Protein AF-A0A924UGH6-F1 (afdb_monomer)

Structure (mmCIF, N/CA/C/O backbone):
data_AF-A0A924UGH6-F1
#
_entry.id   AF-A0A924UGH6-F1
#
loop_
_atom_site.group_PDB
_atom_site.id
_atom_site.type_symbol
_atom_site.label_atom_id
_atom_site.label_alt_id
_atom_site.label_comp_id
_atom_site.label_asym_id
_atom_site.label_entity_id
_atom_site.label_seq_id
_atom_site.pdbx_PDB_ins_code
_atom_site.Cartn_x
_atom_site.Cartn_y
_atom_site.Cartn_z
_atom_site.occupancy
_atom_site.B_iso_or_equiv
_atom_site.auth_seq_id
_atom_site.auth_comp_id
_atom_site.auth_asym_id
_atom_site.auth_atom_id
_atom_site.pdbx_PDB_model_num
ATOM 1 N N . MET A 1 1 ? 10.360 -5.807 -25.628 1.00 61.59 1 MET A N 1
ATOM 2 C CA . MET A 1 1 ? 10.121 -4.930 -24.459 1.00 61.59 1 MET A CA 1
ATOM 3 C C . MET A 1 1 ? 11.388 -4.936 -23.617 1.00 61.59 1 MET A C 1
ATOM 5 O O . MET A 1 1 ? 11.925 -6.016 -23.408 1.00 61.59 1 MET A O 1
ATOM 9 N N . ILE A 1 2 ? 11.911 -3.776 -23.208 1.00 81.81 2 ILE A N 1
ATOM 10 C CA . ILE A 1 2 ? 13.133 -3.715 -22.385 1.00 81.81 2 ILE A CA 1
ATOM 11 C C . ILE A 1 2 ? 12.823 -4.221 -20.974 1.00 81.81 2 ILE A C 1
ATOM 13 O O . ILE A 1 2 ? 11.777 -3.889 -20.417 1.00 81.81 2 ILE A O 1
ATOM 17 N N . ARG A 1 3 ? 13.755 -4.975 -20.385 1.00 89.06 3 ARG A N 1
ATOM 18 C CA . ARG A 1 3 ? 13.653 -5.534 -19.028 1.00 89.06 3 ARG A CA 1
ATOM 19 C C . ARG A 1 3 ? 13.323 -4.484 -17.954 1.00 89.06 3 ARG A C 1
ATOM 21 O O . ARG A 1 3 ? 12.483 -4.727 -17.099 1.00 89.06 3 ARG A O 1
ATOM 28 N N . LEU A 1 4 ? 13.872 -3.275 -18.069 1.00 91.50 4 LEU A N 1
ATOM 29 C CA . LEU A 1 4 ? 13.533 -2.130 -17.217 1.00 91.50 4 LEU A CA 1
ATOM 30 C C . LEU A 1 4 ? 12.032 -1.798 -17.233 1.00 91.50 4 LEU A C 1
ATOM 32 O O . LEU A 1 4 ? 11.434 -1.579 -16.186 1.00 91.50 4 LEU A O 1
ATOM 36 N N . ILE A 1 5 ? 11.418 -1.772 -18.418 1.00 92.94 5 ILE A N 1
ATOM 37 C CA . ILE A 1 5 ? 9.990 -1.464 -18.581 1.00 92.94 5 ILE A CA 1
ATOM 38 C C . ILE A 1 5 ? 9.136 -2.588 -17.986 1.00 92.94 5 ILE A C 1
ATOM 40 O O . ILE A 1 5 ? 8.112 -2.314 -17.366 1.00 92.94 5 ILE A O 1
ATOM 44 N N . GLN A 1 6 ? 9.580 -3.843 -18.111 1.00 94.94 6 GLN A N 1
ATOM 45 C CA . GLN A 1 6 ? 8.915 -4.981 -17.470 1.00 94.94 6 GLN A CA 1
ATOM 46 C C . GLN A 1 6 ? 8.892 -4.820 -15.948 1.00 94.94 6 GLN A C 1
ATOM 48 O O . GLN A 1 6 ? 7.817 -4.887 -15.361 1.00 94.94 6 GLN A O 1
ATOM 53 N N . PHE A 1 7 ? 10.033 -4.513 -15.327 1.00 97.00 7 PHE A N 1
ATOM 54 C CA . PHE A 1 7 ? 10.090 -4.321 -13.877 1.00 97.00 7 PHE A CA 1
ATOM 55 C C . PHE A 1 7 ? 9.329 -3.081 -13.395 1.00 97.00 7 PHE A C 1
ATOM 57 O O . PHE A 1 7 ? 8.717 -3.115 -12.332 1.00 97.00 7 PHE A O 1
ATOM 64 N N . LEU A 1 8 ? 9.298 -1.994 -14.173 1.00 96.56 8 LEU A N 1
ATOM 65 C CA . LEU A 1 8 ? 8.458 -0.833 -13.855 1.00 96.56 8 LEU A CA 1
ATOM 66 C C . LEU A 1 8 ? 6.966 -1.198 -13.835 1.00 96.56 8 LEU A C 1
ATOM 68 O O . LEU A 1 8 ? 6.246 -0.803 -12.918 1.00 96.56 8 LEU A O 1
ATOM 72 N N . ASN A 1 9 ? 6.507 -1.982 -14.810 1.00 97.12 9 ASN A N 1
ATOM 73 C CA . ASN A 1 9 ? 5.124 -2.455 -14.853 1.00 97.12 9 ASN A CA 1
ATOM 74 C C . ASN A 1 9 ? 4.825 -3.464 -13.739 1.00 97.12 9 ASN A C 1
ATOM 76 O O . ASN A 1 9 ? 3.766 -3.400 -13.124 1.00 97.12 9 ASN A O 1
ATOM 80 N N . GLU A 1 10 ? 5.767 -4.355 -13.433 1.00 97.50 10 GLU A N 1
ATOM 81 C CA . GLU A 1 10 ? 5.650 -5.292 -12.317 1.00 97.50 10 GLU A CA 1
ATOM 82 C C . GLU A 1 10 ? 5.556 -4.558 -10.974 1.00 97.50 10 GLU A C 1
ATOM 84 O O . GLU A 1 10 ? 4.699 -4.877 -10.150 1.00 97.50 10 GLU A O 1
ATOM 89 N N . LYS A 1 11 ? 6.355 -3.504 -10.775 1.00 98.12 11 LYS A N 1
ATOM 90 C CA . LYS A 1 11 ? 6.236 -2.640 -9.599 1.00 98.12 11 LYS A CA 1
ATOM 91 C C . LYS A 1 11 ? 4.844 -2.019 -9.501 1.00 98.12 11 LYS A C 1
ATOM 93 O O . LYS A 1 11 ? 4.251 -2.046 -8.425 1.00 98.12 11 LYS A O 1
ATOM 98 N N . ASN A 1 12 ? 4.311 -1.490 -10.601 1.00 98.19 12 ASN A N 1
ATOM 99 C CA . ASN A 1 12 ? 2.965 -0.915 -10.620 1.00 98.19 12 ASN A CA 1
ATOM 100 C C . ASN A 1 12 ? 1.884 -1.951 -10.291 1.00 98.19 12 ASN A C 1
ATOM 102 O O . ASN A 1 12 ? 0.979 -1.645 -9.525 1.00 98.19 12 ASN A O 1
ATOM 106 N N . HIS A 1 13 ? 2.020 -3.185 -10.777 1.00 98.25 13 HIS A N 1
ATOM 107 C CA . HIS A 1 13 ? 1.120 -4.291 -10.432 1.00 98.25 13 HIS A CA 1
ATOM 108 C C . HIS A 1 13 ? 1.127 -4.614 -8.932 1.00 98.25 13 HIS A C 1
ATOM 110 O O . HIS A 1 13 ? 0.082 -4.838 -8.324 1.00 98.25 13 HIS A O 1
ATOM 116 N N . PHE A 1 14 ? 2.299 -4.618 -8.293 1.00 98.44 14 PHE A N 1
ATOM 117 C CA . PHE A 1 14 ? 2.370 -4.836 -6.845 1.00 98.44 14 PHE A CA 1
ATOM 118 C C . PHE A 1 14 ? 1.874 -3.637 -6.033 1.00 98.44 14 PHE A C 1
ATOM 120 O O . PHE A 1 14 ? 1.287 -3.841 -4.971 1.00 98.44 14 PHE A O 1
ATOM 127 N N . LEU A 1 15 ? 2.042 -2.410 -6.532 1.00 98.56 15 LEU A N 1
ATOM 128 C CA . LEU A 1 15 ? 1.429 -1.220 -5.938 1.00 98.56 15 LEU A CA 1
ATOM 129 C C . LEU A 1 15 ? -0.101 -1.255 -6.047 1.00 98.56 15 LEU A C 1
ATOM 131 O O . LEU A 1 15 ? -0.781 -0.943 -5.077 1.00 98.56 15 LEU A O 1
ATOM 135 N N . GLU A 1 16 ? -0.650 -1.702 -7.174 1.00 98.50 16 GLU A N 1
ATOM 136 C CA . GLU A 1 16 ? -2.091 -1.912 -7.330 1.00 98.50 16 GLU A CA 1
ATOM 137 C C . GLU A 1 16 ? -2.618 -2.944 -6.328 1.00 98.50 16 GLU A C 1
ATOM 139 O O . GLU A 1 16 ? -3.584 -2.682 -5.615 1.00 98.50 16 GLU A O 1
ATOM 144 N N . LYS A 1 17 ? -1.936 -4.087 -6.185 1.00 98.44 17 LYS A N 1
ATOM 145 C CA . LYS A 1 17 ? -2.285 -5.087 -5.163 1.00 98.44 17 LYS A CA 1
ATOM 146 C C . LYS A 1 17 ? -2.246 -4.519 -3.748 1.00 98.44 17 LYS A C 1
ATOM 148 O O . LYS A 1 17 ? -3.103 -4.861 -2.938 1.00 98.44 17 LYS A O 1
ATOM 153 N N . PHE A 1 18 ? -1.259 -3.676 -3.450 1.00 98.50 18 PHE A N 1
ATOM 154 C CA . PHE A 1 18 ? -1.146 -3.004 -2.158 1.00 98.50 18 PHE A CA 1
ATOM 155 C C . PHE A 1 18 ? -2.338 -2.080 -1.910 1.00 98.50 18 PHE A C 1
ATOM 157 O O . PHE A 1 18 ? -2.965 -2.144 -0.856 1.00 98.50 18 PHE A O 1
ATOM 164 N N . TYR A 1 19 ? -2.682 -1.272 -2.910 1.00 98.50 19 TYR A N 1
ATOM 165 C CA . TYR A 1 19 ? -3.840 -0.389 -2.883 1.00 98.50 19 TYR A CA 1
ATOM 166 C C . TYR A 1 19 ? -5.145 -1.167 -2.653 1.00 98.50 19 TYR A C 1
ATOM 168 O O . TYR A 1 19 ? -5.911 -0.818 -1.758 1.00 98.50 19 TYR A O 1
ATOM 176 N N . SER A 1 20 ? -5.380 -2.260 -3.387 1.00 98.19 20 SER A N 1
ATOM 177 C CA . SER A 1 20 ? -6.586 -3.085 -3.219 1.00 98.19 20 SER A CA 1
ATOM 178 C C . SER A 1 20 ? -6.639 -3.802 -1.868 1.00 98.19 20 SER A C 1
ATOM 180 O O . SER A 1 20 ? -7.714 -3.946 -1.288 1.00 98.19 20 SER A O 1
ATOM 182 N N . LEU A 1 21 ? -5.490 -4.244 -1.342 1.00 98.25 21 LEU A N 1
ATOM 183 C CA . LEU A 1 21 ? -5.400 -4.817 0.003 1.00 98.25 21 LEU A CA 1
ATOM 184 C C . LEU A 1 21 ? -5.808 -3.784 1.065 1.00 98.25 21 LEU A C 1
ATOM 186 O O . LEU A 1 21 ? -6.563 -4.112 1.981 1.00 98.25 21 LEU A O 1
ATOM 190 N N . ASN A 1 22 ? -5.341 -2.542 0.918 1.00 97.81 22 ASN A N 1
ATOM 191 C CA . ASN A 1 22 ? -5.729 -1.431 1.779 1.00 97.81 22 ASN A CA 1
ATOM 192 C C . ASN A 1 22 ? -7.232 -1.122 1.673 1.00 97.81 22 ASN A C 1
ATOM 194 O O . ASN A 1 22 ? -7.882 -1.029 2.710 1.00 97.81 22 ASN A O 1
ATOM 198 N N . GLU A 1 23 ? -7.807 -1.028 0.465 1.00 97.62 23 GLU A N 1
ATOM 199 C CA . GLU A 1 23 ? -9.256 -0.800 0.286 1.00 97.62 23 GLU A CA 1
ATOM 200 C C . GLU A 1 23 ? -10.093 -1.878 0.979 1.00 97.62 23 GLU A C 1
ATOM 202 O O . GLU A 1 23 ? -11.042 -1.574 1.705 1.00 97.62 23 GLU A O 1
ATOM 207 N N . TYR A 1 24 ? -9.716 -3.145 0.789 1.00 96.69 24 TYR A N 1
ATOM 208 C CA . TYR A 1 24 ? -10.394 -4.265 1.427 1.00 96.69 24 TYR A CA 1
ATOM 209 C C . TYR A 1 24 ? -10.354 -4.148 2.953 1.00 96.69 24 TYR A C 1
ATOM 211 O O . TYR A 1 24 ? -11.379 -4.313 3.617 1.00 96.69 24 TYR A O 1
ATOM 219 N N . GLN A 1 25 ? -9.185 -3.837 3.519 1.00 96.50 25 GLN A N 1
ATOM 220 C CA . GLN A 1 25 ? -9.056 -3.706 4.963 1.00 96.50 25 GLN A CA 1
ATOM 221 C C . GLN A 1 25 ? -9.819 -2.492 5.501 1.00 96.50 25 GLN A C 1
ATOM 223 O O . GLN A 1 25 ? -10.461 -2.614 6.540 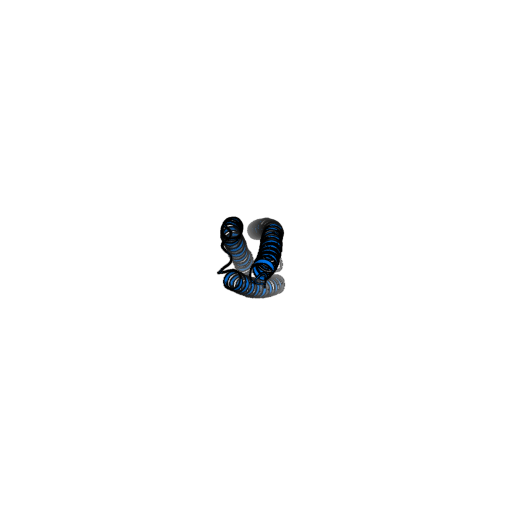1.00 96.50 25 GLN A O 1
ATOM 228 N N . MET A 1 26 ? -9.799 -1.351 4.808 1.00 96.25 26 MET A N 1
ATOM 229 C CA . MET A 1 26 ? -10.564 -0.163 5.202 1.00 96.25 26 MET A CA 1
ATOM 230 C C . MET A 1 26 ? -12.053 -0.480 5.342 1.00 96.25 26 MET A C 1
ATOM 232 O O . MET A 1 26 ? -12.619 -0.230 6.402 1.00 96.25 26 MET A O 1
ATOM 236 N N . SER A 1 27 ? -12.655 -1.141 4.346 1.00 96.38 27 SER A N 1
ATOM 237 C CA . SER A 1 27 ? -14.070 -1.539 4.396 1.00 96.38 27 SER A CA 1
ATOM 238 C C . SER A 1 27 ? -14.395 -2.431 5.605 1.00 96.38 27 SER A C 1
ATOM 240 O O . SER A 1 27 ? -15.462 -2.317 6.218 1.00 96.38 27 SER A O 1
ATOM 242 N N . ARG A 1 28 ? -13.461 -3.305 5.998 1.00 95.50 28 ARG A N 1
ATOM 243 C CA . ARG A 1 28 ? -13.617 -4.148 7.191 1.00 95.50 28 ARG A CA 1
ATOM 244 C C . ARG A 1 28 ? -13.505 -3.357 8.487 1.00 95.50 28 ARG A C 1
ATOM 246 O O . ARG A 1 28 ? -14.326 -3.565 9.376 1.00 95.50 28 ARG A O 1
ATOM 253 N N . LEU A 1 29 ? -12.530 -2.457 8.581 1.00 94.75 29 LEU A N 1
ATOM 254 C CA . LEU A 1 29 ? -12.335 -1.597 9.750 1.00 94.75 29 LEU A CA 1
ATOM 255 C C . LEU A 1 29 ? -13.539 -0.672 9.968 1.00 94.75 29 LEU A C 1
ATOM 257 O O . LEU A 1 29 ? -14.018 -0.564 11.092 1.00 94.75 29 LEU A O 1
ATOM 261 N N . GLU A 1 30 ? -14.083 -0.088 8.899 1.00 93.94 30 GLU A N 1
ATOM 262 C CA . GLU A 1 30 ? -15.320 0.709 8.931 1.00 93.94 30 GLU A CA 1
ATOM 263 C C . GLU A 1 30 ? -16.527 -0.103 9.421 1.00 93.94 30 GLU A C 1
ATOM 265 O O . GLU A 1 30 ? -17.408 0.423 10.096 1.00 93.94 30 GLU A O 1
ATOM 270 N N . SER A 1 31 ? -16.547 -1.406 9.132 1.00 94.06 31 SER A N 1
ATOM 271 C CA . SER A 1 31 ? -17.578 -2.336 9.609 1.00 94.06 31 SER A CA 1
ATOM 272 C C . SER A 1 31 ? -17.331 -2.846 11.038 1.00 94.06 31 SER A C 1
ATOM 274 O O . SER A 1 31 ? -18.075 -3.701 11.518 1.00 94.06 31 SER A O 1
ATOM 276 N N . GLY A 1 32 ? -16.277 -2.379 11.716 1.00 91.50 32 GLY A N 1
ATOM 277 C CA . GLY A 1 32 ? -15.898 -2.832 13.056 1.00 91.50 32 GLY A CA 1
ATOM 278 C C . GLY A 1 32 ? -15.288 -4.240 13.103 1.00 91.50 32 GLY A C 1
ATOM 279 O O . GLY A 1 32 ? -15.257 -4.860 14.165 1.00 91.50 32 GLY A O 1
ATOM 280 N N . LEU A 1 33 ? -14.824 -4.775 11.968 1.00 92.31 33 LEU A N 1
ATOM 281 C CA . LEU A 1 33 ? -14.226 -6.109 11.870 1.00 92.31 33 LEU A CA 1
ATOM 282 C C . LEU A 1 33 ? -12.697 -6.024 11.979 1.00 92.31 33 LEU A C 1
ATOM 284 O O . LEU A 1 33 ? -12.010 -5.705 11.005 1.00 92.31 33 LEU A O 1
ATOM 288 N N . PHE A 1 34 ? -12.161 -6.371 13.152 1.00 90.25 34 PHE A N 1
ATOM 289 C CA . PHE A 1 34 ? -10.736 -6.216 13.486 1.00 90.25 34 PHE A CA 1
ATOM 290 C C . PHE A 1 34 ? -9.941 -7.534 13.536 1.00 90.25 34 PHE A C 1
ATOM 292 O O . PHE A 1 34 ? -8.719 -7.504 13.675 1.00 90.25 34 PHE A O 1
ATOM 299 N N . ASP A 1 35 ? -10.607 -8.681 13.383 1.00 89.62 35 ASP A N 1
ATOM 300 C CA . ASP A 1 35 ? -10.035 -10.016 13.641 1.00 89.62 35 ASP A CA 1
ATOM 301 C C . ASP A 1 35 ? -8.815 -10.365 12.768 1.00 89.62 35 ASP A C 1
ATOM 303 O O . ASP A 1 35 ? -7.953 -11.139 13.172 1.00 89.62 35 ASP A O 1
ATOM 307 N N . ASP A 1 36 ? -8.719 -9.770 11.576 1.00 90.69 36 ASP A N 1
ATOM 308 C CA . ASP A 1 36 ? -7.690 -10.075 10.575 1.00 90.69 36 ASP A CA 1
ATOM 309 C C . ASP A 1 36 ? -6.582 -9.001 10.474 1.00 90.69 36 ASP A C 1
ATOM 311 O O . ASP A 1 36 ? -5.801 -9.020 9.521 1.00 90.69 36 ASP A O 1
ATOM 315 N N . ILE A 1 37 ? -6.471 -8.065 11.432 1.00 91.31 37 ILE A N 1
ATOM 316 C CA . ILE A 1 37 ? -5.470 -6.973 11.374 1.00 91.31 37 ILE A CA 1
ATOM 317 C C . ILE A 1 37 ? -4.037 -7.502 11.236 1.00 91.31 37 ILE A C 1
ATOM 319 O O . ILE A 1 37 ? -3.255 -6.973 10.446 1.00 91.31 37 ILE A O 1
ATOM 323 N N . GLU A 1 38 ? -3.677 -8.540 11.989 1.00 94.19 38 GLU A N 1
ATOM 324 C CA . GLU A 1 38 ? -2.321 -9.098 11.945 1.00 94.19 38 GLU A CA 1
ATOM 325 C C . GLU A 1 38 ? -2.027 -9.733 10.580 1.00 94.19 38 GLU A C 1
ATOM 327 O O . GLU A 1 38 ? -0.961 -9.528 9.997 1.00 94.19 38 GLU A O 1
ATOM 332 N N . LYS A 1 39 ? -3.008 -10.446 10.015 1.00 95.69 39 LYS A N 1
ATOM 333 C CA . LYS A 1 39 ? -2.911 -11.015 8.669 1.00 95.69 39 LYS A CA 1
ATOM 334 C C . LYS A 1 39 ? -2.738 -9.919 7.619 1.00 95.69 39 LYS A C 1
ATOM 336 O O . LYS A 1 39 ? -1.870 -10.049 6.759 1.00 95.69 39 LYS A O 1
ATOM 341 N N . PHE A 1 40 ? -3.518 -8.844 7.709 1.00 96.19 40 PHE A N 1
ATOM 342 C CA . PHE A 1 40 ? -3.384 -7.674 6.845 1.00 96.19 40 PHE A CA 1
ATOM 343 C C . PHE A 1 40 ? -1.981 -7.054 6.932 1.00 96.19 40 PHE A C 1
ATOM 345 O O . P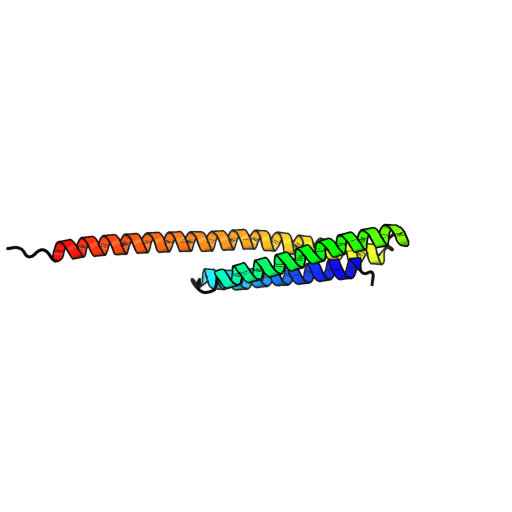HE A 1 40 ? -1.350 -6.817 5.900 1.00 96.19 40 PHE A O 1
ATOM 352 N N . TYR A 1 41 ? -1.460 -6.852 8.147 1.00 95.81 41 TYR A N 1
ATOM 353 C CA . TYR A 1 41 ? -0.111 -6.325 8.359 1.00 95.81 41 TYR A CA 1
ATOM 354 C C . TYR A 1 41 ? 0.959 -7.215 7.710 1.00 95.81 41 TYR A C 1
ATOM 356 O O . TYR A 1 41 ? 1.795 -6.730 6.947 1.00 95.81 41 TYR A O 1
ATOM 364 N N . ASN A 1 42 ? 0.883 -8.530 7.924 1.00 97.56 42 ASN A N 1
ATOM 365 C CA . ASN A 1 42 ? 1.825 -9.482 7.337 1.00 97.56 42 ASN A CA 1
ATOM 366 C C . ASN A 1 42 ? 1.768 -9.484 5.800 1.00 97.56 42 ASN A C 1
ATOM 368 O O . ASN A 1 42 ? 2.806 -9.455 5.140 1.00 97.56 42 ASN A O 1
ATOM 372 N N . GLN A 1 43 ? 0.566 -9.440 5.216 1.00 97.75 43 GLN A N 1
ATOM 373 C CA . GLN A 1 43 ? 0.391 -9.348 3.762 1.00 97.75 43 GLN A CA 1
ATOM 374 C C . GLN A 1 43 ? 0.994 -8.058 3.186 1.00 97.75 43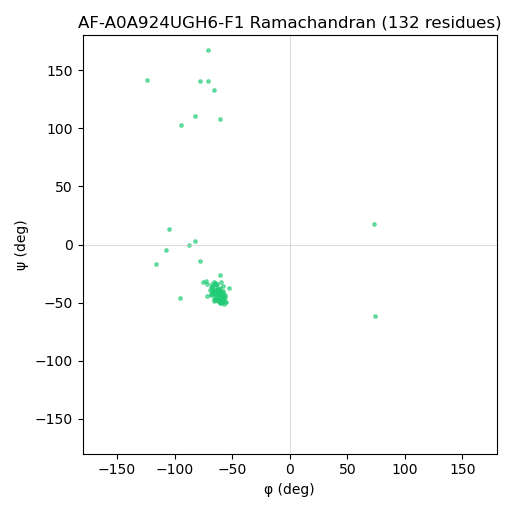 GLN A C 1
ATOM 376 O O . GLN A 1 43 ? 1.603 -8.090 2.114 1.00 97.75 43 GLN A O 1
ATOM 381 N N . ARG A 1 44 ? 0.874 -6.930 3.898 1.00 97.56 44 ARG A N 1
ATOM 382 C CA . ARG A 1 44 ? 1.520 -5.669 3.508 1.00 97.56 44 ARG A CA 1
ATOM 383 C C . ARG A 1 44 ? 3.037 -5.767 3.547 1.00 97.56 44 ARG A C 1
ATOM 385 O O . ARG A 1 44 ? 3.688 -5.353 2.590 1.00 97.56 44 ARG A O 1
ATOM 392 N N . GLU A 1 45 ? 3.600 -6.317 4.618 1.00 97.88 45 GLU A N 1
ATOM 393 C CA . GLU A 1 45 ? 5.048 -6.514 4.734 1.00 97.88 45 GLU A CA 1
ATOM 394 C C . GLU A 1 45 ? 5.592 -7.390 3.600 1.00 97.88 45 GLU A C 1
ATOM 396 O O . GLU A 1 45 ? 6.6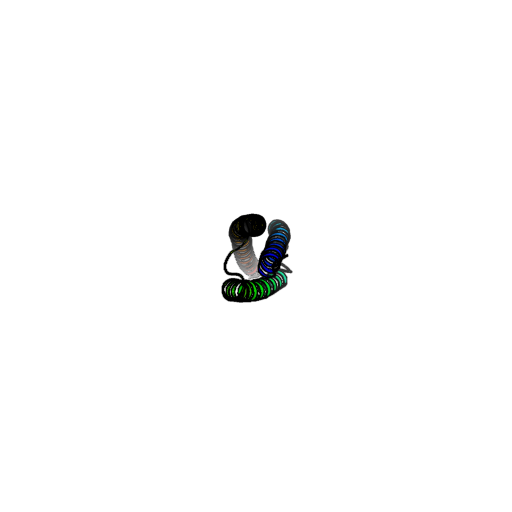28 -7.077 3.009 1.00 97.88 45 GLU A O 1
ATOM 401 N N . ASP A 1 46 ? 4.876 -8.449 3.227 1.00 98.00 46 ASP A N 1
ATOM 402 C CA . ASP A 1 46 ? 5.277 -9.307 2.113 1.00 98.00 46 ASP A CA 1
ATOM 403 C C . ASP A 1 46 ? 5.222 -8.579 0.763 1.00 98.00 46 ASP A C 1
ATOM 405 O O . ASP A 1 46 ? 6.164 -8.685 -0.029 1.00 98.00 46 ASP A O 1
ATOM 409 N N . LEU A 1 47 ? 4.196 -7.757 0.517 1.00 97.94 47 LEU A N 1
ATOM 410 C CA . LEU A 1 47 ? 4.156 -6.897 -0.670 1.00 97.94 47 LEU A CA 1
ATOM 411 C C . LEU A 1 47 ? 5.310 -5.883 -0.683 1.00 97.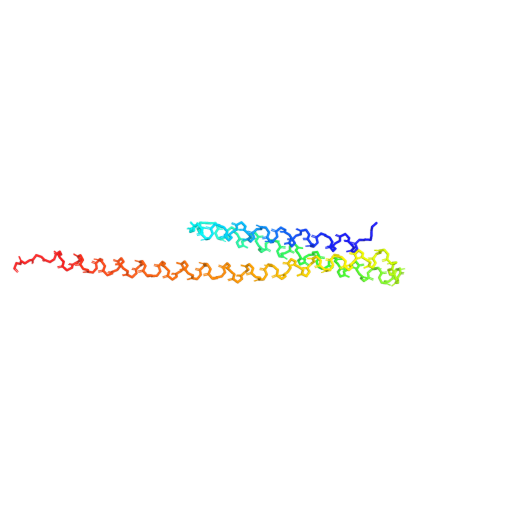94 47 LEU A C 1
ATOM 413 O O . LEU A 1 47 ? 5.932 -5.688 -1.728 1.00 97.94 47 LEU A O 1
ATOM 417 N N . LEU A 1 48 ? 5.656 -5.275 0.459 1.00 97.50 48 LEU A N 1
ATOM 418 C CA . LEU A 1 48 ? 6.799 -4.356 0.549 1.00 97.50 48 LEU A CA 1
ATOM 419 C C . LEU A 1 48 ? 8.124 -5.054 0.242 1.00 97.50 48 LEU A C 1
ATOM 421 O O . LEU A 1 48 ? 8.973 -4.467 -0.430 1.00 97.50 48 LEU A O 1
ATOM 425 N N . LYS A 1 49 ? 8.323 -6.293 0.707 1.00 98.19 49 LYS A N 1
ATOM 426 C CA . LYS A 1 49 ? 9.522 -7.083 0.375 1.00 98.19 49 LYS A CA 1
ATOM 427 C C . LYS A 1 49 ? 9.627 -7.318 -1.130 1.00 98.19 49 LYS A C 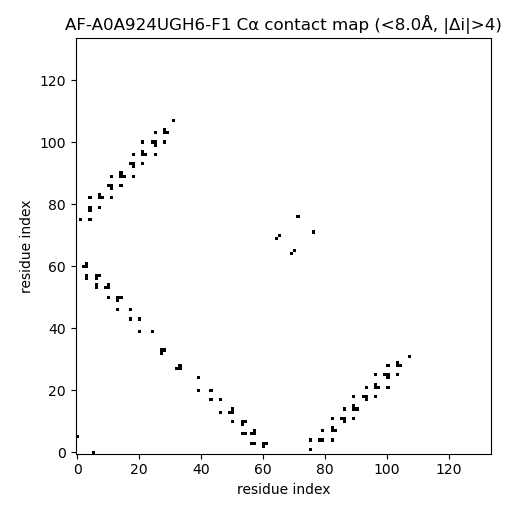1
ATOM 429 O O . LYS A 1 49 ? 10.705 -7.135 -1.692 1.00 98.19 49 LYS A O 1
ATOM 434 N N . ILE A 1 50 ? 8.516 -7.662 -1.781 1.00 97.69 50 ILE A N 1
ATOM 435 C CA . ILE A 1 50 ? 8.477 -7.853 -3.235 1.00 97.69 50 ILE A CA 1
ATOM 436 C C . ILE A 1 50 ? 8.789 -6.539 -3.959 1.00 97.69 50 ILE A C 1
ATOM 438 O O . ILE A 1 50 ? 9.652 -6.517 -4.831 1.00 97.69 50 ILE A O 1
ATOM 442 N N . ILE A 1 51 ? 8.164 -5.424 -3.568 1.00 97.62 51 ILE A N 1
ATOM 443 C CA . ILE A 1 51 ? 8.425 -4.110 -4.180 1.00 97.62 51 ILE A CA 1
ATOM 444 C C . ILE A 1 51 ? 9.899 -3.710 -4.020 1.00 97.62 51 ILE A C 1
ATOM 446 O O . ILE A 1 51 ? 10.507 -3.247 -4.982 1.00 97.62 51 ILE A O 1
ATOM 450 N N . LYS A 1 52 ? 10.497 -3.937 -2.841 1.00 97.75 52 LYS A N 1
ATOM 451 C CA . LYS A 1 52 ? 11.930 -3.693 -2.595 1.00 97.75 52 LYS A CA 1
ATOM 452 C C . LYS A 1 52 ? 12.821 -4.528 -3.515 1.00 97.75 52 LYS A C 1
ATOM 454 O O . LYS A 1 52 ? 13.814 -4.014 -4.025 1.00 97.75 52 LYS A O 1
ATOM 459 N N . TYR A 1 53 ? 12.471 -5.795 -3.735 1.00 97.69 53 TYR A N 1
ATOM 460 C CA . TYR A 1 53 ? 13.176 -6.653 -4.685 1.00 97.69 53 TYR A CA 1
ATOM 461 C C . TYR A 1 53 ? 13.069 -6.112 -6.118 1.00 97.69 53 TYR A C 1
ATOM 463 O O . TYR A 1 53 ? 14.088 -5.931 -6.783 1.00 97.69 53 TYR A O 1
ATOM 471 N N . VAL A 1 54 ? 11.858 -5.768 -6.567 1.00 97.12 54 VAL A N 1
ATOM 472 C CA . VAL A 1 54 ? 11.638 -5.197 -7.905 1.00 97.12 54 VAL A CA 1
ATOM 473 C C . VAL A 1 54 ? 12.402 -3.879 -8.077 1.00 97.12 54 VAL A C 1
ATOM 475 O O . VAL A 1 54 ? 12.977 -3.641 -9.133 1.00 97.12 54 VAL A O 1
ATOM 478 N N . ASP A 1 55 ? 12.487 -3.038 -7.044 1.00 96.19 55 ASP A N 1
ATOM 479 C CA . ASP A 1 55 ? 13.287 -1.808 -7.080 1.00 96.19 55 ASP A CA 1
ATOM 480 C C . ASP A 1 55 ? 14.784 -2.065 -7.296 1.00 96.19 55 ASP A C 1
ATOM 482 O O . ASP A 1 55 ? 15.430 -1.346 -8.066 1.00 96.19 55 ASP A O 1
ATOM 486 N N . ALA A 1 56 ? 15.337 -3.108 -6.672 1.00 96.94 56 ALA A N 1
ATOM 487 C CA . ALA A 1 56 ? 16.719 -3.515 -6.909 1.00 96.94 56 ALA A CA 1
ATOM 488 C C . ALA A 1 56 ? 16.924 -3.989 -8.360 1.00 96.94 56 ALA A C 1
ATOM 490 O O . ALA A 1 56 ? 17.897 -3.598 -9.010 1.00 96.94 56 ALA A O 1
ATOM 491 N N . GLU A 1 57 ? 15.980 -4.758 -8.905 1.00 96.50 57 GLU A N 1
ATOM 492 C CA . GLU A 1 57 ? 16.013 -5.219 -10.298 1.00 96.50 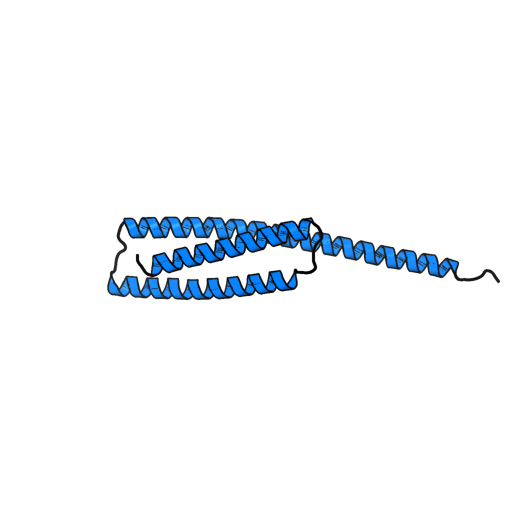57 GLU A CA 1
ATOM 493 C C . GLU A 1 57 ? 15.846 -4.073 -11.315 1.00 96.50 57 GLU A C 1
ATOM 495 O O . GLU A 1 57 ? 16.518 -4.063 -12.351 1.00 96.50 57 GLU A O 1
ATOM 500 N N . ILE A 1 58 ? 15.014 -3.064 -11.020 1.00 94.88 58 ILE A N 1
ATOM 501 C CA . ILE A 1 58 ? 14.903 -1.824 -11.811 1.00 94.88 58 ILE A CA 1
ATOM 502 C C . ILE A 1 58 ? 16.263 -1.131 -11.871 1.00 94.88 58 ILE A C 1
ATOM 504 O O . ILE A 1 58 ? 16.723 -0.768 -12.958 1.00 94.88 58 ILE A O 1
ATOM 508 N N . HIS A 1 59 ? 16.915 -0.956 -10.718 1.00 93.56 59 HIS A N 1
ATOM 509 C CA . HIS A 1 59 ? 18.221 -0.310 -10.643 1.00 93.56 59 HIS A CA 1
ATOM 510 C C . HIS A 1 59 ? 19.270 -1.077 -11.456 1.00 93.56 59 HIS A C 1
ATOM 512 O O . HIS A 1 59 ? 19.941 -0.492 -12.311 1.00 93.56 59 HIS A O 1
ATOM 518 N N . GLN A 1 60 ? 19.341 -2.396 -11.265 1.00 93.31 60 GLN A N 1
ATOM 519 C CA . GLN A 1 60 ? 20.259 -3.261 -11.997 1.00 93.31 60 GLN A CA 1
ATOM 520 C C . GLN A 1 60 ? 20.003 -3.203 -13.508 1.00 93.31 60 GLN A C 1
ATOM 522 O O . GLN A 1 60 ? 20.932 -3.019 -14.296 1.00 93.31 60 GLN A O 1
ATOM 527 N N . SER A 1 61 ? 18.741 -3.301 -13.934 1.00 90.38 61 SER A N 1
ATOM 528 C CA . SER A 1 61 ? 18.384 -3.241 -15.351 1.00 90.38 61 SER A CA 1
ATOM 529 C C . SER A 1 61 ? 18.676 -1.875 -15.972 1.00 90.38 61 SER A C 1
ATOM 531 O O . SER A 1 61 ? 18.982 -1.816 -17.165 1.00 90.38 61 SER A O 1
ATOM 533 N N . HIS A 1 62 ? 18.567 -0.787 -15.208 1.00 88.38 62 HIS A N 1
ATOM 534 C CA . HIS A 1 62 ? 18.912 0.550 -15.679 1.00 88.38 62 HIS A CA 1
ATOM 535 C C . HIS A 1 62 ? 20.423 0.700 -15.898 1.00 88.38 62 HIS A C 1
ATOM 537 O O . HIS A 1 62 ? 20.825 1.215 -16.942 1.00 88.38 62 HIS A O 1
ATOM 543 N N . MET A 1 63 ? 21.249 0.205 -14.967 1.00 88.00 63 MET A N 1
ATOM 544 C CA . MET A 1 63 ? 22.713 0.205 -15.107 1.00 88.00 63 MET A CA 1
ATOM 545 C C . MET A 1 63 ? 23.157 -0.598 -16.333 1.00 88.00 63 MET A C 1
ATOM 547 O O . MET A 1 63 ? 23.829 -0.060 -17.207 1.00 88.00 63 MET A O 1
ATOM 551 N N . VAL A 1 64 ? 22.661 -1.831 -16.479 1.00 86.12 64 VAL A N 1
ATOM 552 C CA . VAL A 1 64 ? 22.974 -2.689 -17.636 1.00 86.12 64 VAL A CA 1
ATOM 553 C C . VAL A 1 64 ? 22.588 -2.023 -18.962 1.00 86.12 64 VAL A C 1
ATOM 555 O O . VAL A 1 64 ? 23.347 -2.060 -19.928 1.00 86.12 64 VAL A O 1
ATOM 558 N N . HIS A 1 65 ? 21.417 -1.382 -19.029 1.00 84.12 65 HIS A N 1
ATOM 559 C CA . HIS A 1 65 ? 20.987 -0.698 -20.250 1.00 84.12 65 HIS A CA 1
ATOM 560 C C . HIS A 1 65 ? 21.876 0.504 -20.595 1.00 84.12 65 HIS A C 1
ATOM 562 O O . HIS A 1 65 ? 22.151 0.747 -21.774 1.00 84.12 65 HIS A O 1
ATOM 568 N N . LYS A 1 66 ? 22.300 1.264 -19.578 1.00 82.06 66 LYS A N 1
ATOM 569 C CA . LYS A 1 66 ? 23.191 2.416 -19.738 1.00 82.06 66 LYS A CA 1
ATOM 570 C C . LYS A 1 66 ? 24.545 1.994 -20.312 1.00 82.06 66 LYS A C 1
ATOM 572 O O . LYS A 1 66 ? 25.043 2.679 -21.200 1.00 82.06 66 LYS A O 1
ATOM 577 N N . ASP A 1 67 ? 25.077 0.860 -19.862 1.00 79.00 67 ASP A N 1
ATOM 578 C CA . ASP A 1 67 ? 26.389 0.357 -20.280 1.00 79.00 67 ASP A CA 1
ATOM 579 C C . ASP A 1 67 ? 26.385 -0.244 -21.698 1.00 79.00 67 ASP A C 1
ATOM 581 O O . ASP A 1 67 ? 27.383 -0.145 -22.407 1.00 79.00 67 ASP A O 1
ATOM 585 N N . ILE A 1 68 ? 25.271 -0.850 -22.133 1.00 75.38 68 ILE A N 1
ATOM 586 C CA . ILE A 1 68 ? 25.190 -1.579 -23.417 1.00 75.38 68 ILE A CA 1
ATOM 587 C C . ILE A 1 68 ? 24.644 -0.714 -24.560 1.00 75.38 68 ILE A C 1
ATOM 589 O O . ILE A 1 68 ? 25.164 -0.743 -25.673 1.00 75.38 68 ILE A O 1
ATOM 593 N N . THR A 1 69 ? 23.557 0.016 -24.313 1.00 73.44 69 THR A N 1
ATOM 594 C CA . THR A 1 69 ? 22.710 0.606 -25.372 1.00 73.44 69 THR A CA 1
ATOM 595 C C . THR A 1 69 ? 22.706 2.133 -25.356 1.00 73.44 69 THR A C 1
ATOM 597 O O . THR A 1 69 ? 22.336 2.758 -26.348 1.00 73.44 69 THR A O 1
ATOM 600 N N . GLY A 1 70 ? 23.139 2.753 -24.252 1.00 71.44 70 GLY A N 1
ATOM 601 C CA . GLY A 1 70 ? 23.326 4.199 -24.115 1.00 71.44 70 GLY A CA 1
ATOM 602 C C . GLY A 1 70 ? 22.030 5.012 -23.999 1.00 71.44 70 GLY A C 1
ATOM 603 O O . GLY A 1 70 ? 21.808 5.659 -22.977 1.00 71.44 70 GLY A O 1
ATOM 604 N N . ALA A 1 71 ? 21.161 4.991 -25.016 1.00 82.56 71 ALA A N 1
ATOM 605 C CA . ALA A 1 71 ? 19.962 5.833 -25.090 1.00 82.56 71 ALA A CA 1
ATOM 606 C C . ALA A 1 71 ? 18.673 5.021 -25.279 1.00 82.56 71 ALA A C 1
ATOM 608 O O . ALA A 1 71 ? 18.637 4.050 -26.028 1.00 82.56 71 ALA A O 1
ATOM 609 N N . PHE A 1 72 ? 17.601 5.453 -24.611 1.00 87.38 72 PHE A N 1
ATOM 610 C CA . PHE A 1 72 ? 16.251 4.945 -24.859 1.00 87.38 72 PHE A CA 1
ATOM 611 C C . PHE A 1 72 ? 15.673 5.574 -26.130 1.00 87.38 72 PHE A C 1
ATOM 613 O O . PHE A 1 72 ? 15.838 6.779 -26.349 1.00 87.38 72 PHE A O 1
ATOM 620 N N . ASP A 1 73 ? 14.954 4.787 -26.928 1.00 90.56 73 ASP A N 1
ATOM 621 C CA . ASP A 1 73 ? 14.154 5.321 -28.033 1.00 90.56 73 ASP A CA 1
ATOM 622 C C . ASP A 1 73 ? 12.910 6.081 -27.515 1.00 90.56 73 ASP A C 1
ATOM 624 O O . ASP A 1 73 ? 12.562 6.022 -26.330 1.00 90.56 73 ASP A O 1
ATOM 628 N N . GLU A 1 74 ? 12.239 6.840 -28.384 1.00 91.88 74 GLU A N 1
ATOM 629 C CA . GLU A 1 74 ? 11.089 7.662 -27.975 1.00 91.88 74 GLU A CA 1
ATOM 630 C C . GLU A 1 74 ? 9.902 6.834 -27.461 1.00 91.88 74 GLU A C 1
ATOM 632 O O . GLU A 1 74 ? 9.225 7.249 -26.518 1.00 91.88 74 GLU A O 1
ATOM 637 N N . ASN A 1 75 ? 9.683 5.637 -28.009 1.00 92.62 75 ASN A N 1
ATOM 638 C CA . ASN A 1 75 ? 8.622 4.743 -27.551 1.00 92.62 75 ASN A CA 1
ATOM 639 C C . ASN A 1 75 ? 8.924 4.208 -26.139 1.00 92.62 75 ASN A C 1
ATOM 641 O O . ASN A 1 75 ? 8.064 4.212 -25.262 1.00 92.62 75 ASN A O 1
ATOM 645 N N . GLN A 1 76 ? 10.171 3.829 -25.873 1.00 91.31 76 GLN A N 1
ATOM 646 C CA . GLN A 1 76 ? 10.633 3.385 -24.559 1.00 91.31 76 GLN A CA 1
ATOM 647 C C . GLN A 1 76 ? 10.544 4.506 -23.524 1.00 91.31 76 GLN A C 1
ATOM 649 O O . GLN A 1 76 ? 10.086 4.274 -22.405 1.00 91.31 76 GLN A O 1
ATOM 654 N N . LYS A 1 77 ? 10.932 5.735 -23.888 1.00 92.75 77 LYS A N 1
ATOM 655 C CA . LYS A 1 77 ? 10.778 6.909 -23.014 1.00 92.75 77 LYS A CA 1
ATOM 656 C C . LYS A 1 77 ? 9.317 7.157 -22.661 1.00 92.75 77 LYS A C 1
ATOM 658 O O . LYS A 1 77 ? 9.025 7.453 -21.504 1.00 92.75 77 LYS A O 1
ATOM 663 N N . MET A 1 78 ? 8.411 7.043 -23.632 1.00 95.56 78 MET A N 1
ATOM 664 C CA . MET A 1 78 ? 6.973 7.177 -23.401 1.00 95.56 78 MET A CA 1
ATOM 665 C C . MET A 1 78 ? 6.477 6.125 -22.402 1.00 95.56 78 MET A C 1
ATOM 667 O O . MET A 1 78 ? 5.903 6.495 -21.381 1.00 95.56 78 MET A O 1
ATOM 671 N N . GLN A 1 79 ? 6.805 4.849 -22.617 1.00 95.19 79 GLN A N 1
ATOM 672 C CA . GLN A 1 79 ? 6.424 3.758 -21.712 1.00 95.19 79 GLN A CA 1
ATOM 673 C C . GLN A 1 79 ? 6.984 3.940 -20.293 1.00 95.19 79 GLN A C 1
ATOM 675 O O . GLN A 1 79 ? 6.278 3.721 -19.311 1.00 95.19 79 GLN A O 1
ATOM 680 N N . ILE A 1 80 ? 8.238 4.387 -20.161 1.00 94.44 80 ILE A N 1
ATOM 681 C CA . ILE A 1 80 ? 8.836 4.693 -18.853 1.00 94.44 80 ILE A CA 1
ATOM 682 C C . ILE A 1 80 ? 8.067 5.827 -18.162 1.00 94.44 80 ILE A C 1
ATOM 684 O O . ILE A 1 80 ? 7.756 5.715 -16.978 1.00 94.44 80 ILE A O 1
ATOM 688 N N . ARG A 1 81 ? 7.734 6.911 -18.878 1.00 96.44 81 ARG A N 1
ATOM 689 C CA . ARG A 1 81 ? 6.967 8.036 -18.312 1.00 96.44 81 ARG A CA 1
ATOM 690 C C . ARG A 1 81 ? 5.582 7.600 -17.842 1.00 96.44 81 ARG A C 1
ATOM 692 O O . ARG A 1 81 ? 5.173 7.983 -16.750 1.00 96.44 81 ARG A O 1
ATOM 699 N N . GLU A 1 82 ? 4.880 6.796 -18.635 1.00 96.81 82 GLU A N 1
ATOM 700 C CA . GLU A 1 82 ? 3.567 6.255 -18.268 1.00 96.81 82 GLU A CA 1
ATOM 701 C C . GLU A 1 82 ? 3.654 5.384 -17.015 1.00 96.81 82 GLU A C 1
ATOM 703 O O . GLU A 1 82 ? 2.887 5.580 -16.069 1.00 96.81 82 GLU A O 1
A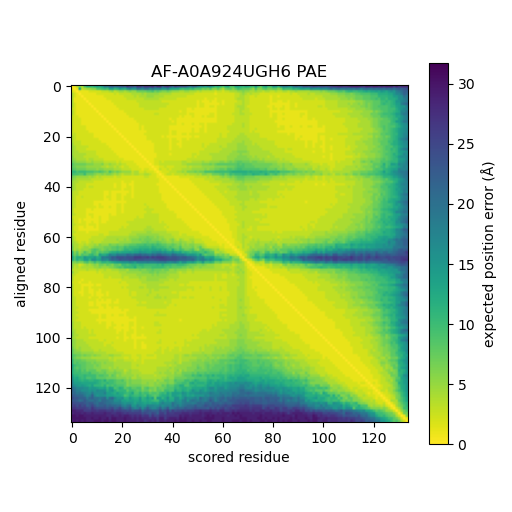TOM 708 N N . ALA A 1 83 ? 4.639 4.486 -16.958 1.00 96.50 83 ALA A N 1
ATOM 709 C CA . ALA A 1 83 ? 4.841 3.633 -15.798 1.00 96.50 83 ALA A CA 1
ATOM 710 C C . ALA A 1 83 ? 5.188 4.444 -14.536 1.00 96.50 83 ALA A C 1
ATOM 712 O O . ALA A 1 83 ? 4.668 4.151 -13.461 1.00 96.50 83 ALA A O 1
ATOM 713 N N . LEU A 1 84 ? 6.011 5.492 -14.650 1.00 96.31 84 LEU A N 1
ATOM 714 C CA . LEU A 1 84 ? 6.344 6.373 -13.524 1.00 96.31 84 LEU A CA 1
ATOM 715 C C . LEU A 1 84 ? 5.139 7.185 -13.036 1.00 96.31 84 LEU A C 1
ATOM 717 O O . LEU A 1 84 ? 4.958 7.321 -11.827 1.00 96.31 84 LEU A O 1
ATOM 721 N N . ARG A 1 85 ? 4.293 7.672 -13.949 1.00 97.88 85 ARG A N 1
ATOM 722 C CA . ARG A 1 85 ? 3.048 8.369 -13.596 1.00 97.88 85 ARG A CA 1
ATOM 723 C C . ARG A 1 85 ? 2.077 7.443 -12.864 1.00 97.88 85 ARG A C 1
ATOM 725 O O . ARG A 1 85 ? 1.468 7.842 -11.876 1.00 97.88 85 ARG A O 1
ATOM 732 N N . CYS A 1 86 ? 1.951 6.203 -13.332 1.00 97.12 86 CYS A N 1
ATOM 733 C CA . CYS A 1 86 ? 1.134 5.184 -12.679 1.00 97.12 86 CYS A CA 1
ATOM 734 C C . CYS A 1 86 ? 1.644 4.886 -11.257 1.00 97.12 86 CYS A C 1
ATOM 736 O O . CYS A 1 86 ? 0.867 4.886 -10.302 1.00 97.12 86 CYS A O 1
ATOM 738 N N . LYS A 1 87 ? 2.968 4.751 -11.099 1.00 97.69 87 LYS A N 1
ATOM 739 C CA . LYS A 1 87 ? 3.623 4.586 -9.795 1.00 97.69 87 LYS A CA 1
ATOM 740 C C . LYS A 1 87 ? 3.267 5.718 -8.833 1.00 97.69 87 LYS A C 1
ATOM 742 O O . LYS A 1 87 ? 2.915 5.462 -7.688 1.00 97.69 87 LYS A O 1
ATOM 747 N N . GLU A 1 88 ? 3.398 6.964 -9.285 1.00 98.00 88 GLU A N 1
ATOM 748 C CA . GLU A 1 88 ? 3.134 8.157 -8.475 1.00 98.00 88 GLU A CA 1
ATOM 749 C C . GLU A 1 88 ? 1.678 8.213 -8.007 1.00 98.00 88 GLU A C 1
ATOM 751 O O . GLU A 1 88 ? 1.425 8.402 -6.818 1.00 98.00 88 GLU A O 1
ATOM 756 N N . MET A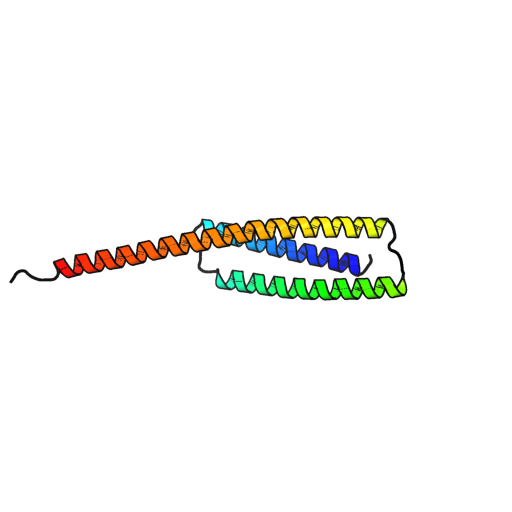 1 89 ? 0.736 7.922 -8.909 1.00 98.12 89 MET A N 1
ATOM 757 C CA . MET A 1 89 ? -0.685 7.819 -8.580 1.00 98.12 89 MET A CA 1
ATOM 758 C C . MET A 1 89 ? -0.952 6.775 -7.484 1.00 98.12 89 MET A C 1
ATOM 760 O O . MET A 1 89 ? -1.636 7.086 -6.510 1.00 98.12 89 MET A O 1
ATOM 764 N N . TYR A 1 90 ? -0.441 5.545 -7.620 1.00 98.44 90 TYR A N 1
ATOM 765 C CA . TYR A 1 90 ? -0.682 4.511 -6.608 1.00 98.44 90 TYR A CA 1
ATOM 766 C C . TYR A 1 90 ? -0.021 4.842 -5.272 1.00 98.44 90 TYR A C 1
ATOM 768 O O . TYR A 1 90 ? -0.648 4.661 -4.234 1.00 98.44 90 TYR A O 1
ATOM 776 N N . VAL A 1 91 ? 1.212 5.359 -5.277 1.00 98.06 91 VAL A N 1
ATOM 777 C CA . VAL A 1 91 ? 1.902 5.748 -4.037 1.00 98.06 91 VAL A CA 1
ATOM 778 C C . VAL A 1 91 ? 1.113 6.817 -3.288 1.00 98.06 91 VAL A C 1
ATOM 780 O O . VAL A 1 91 ? 0.910 6.673 -2.087 1.00 98.06 91 VAL A O 1
ATOM 783 N N . GLN A 1 92 ? 0.626 7.850 -3.982 1.00 98.31 92 GLN A N 1
ATOM 784 C CA . GLN A 1 92 ? -0.188 8.888 -3.351 1.00 98.31 92 GLN A CA 1
ATOM 785 C C . GLN A 1 92 ? -1.449 8.296 -2.710 1.00 98.31 92 GLN A C 1
ATOM 787 O O . GLN A 1 92 ? -1.708 8.527 -1.531 1.00 98.31 92 GLN A O 1
ATOM 792 N N . LYS A 1 93 ? -2.195 7.479 -3.459 1.00 98.38 93 LYS A N 1
ATOM 793 C CA . LYS A 1 93 ? -3.419 6.845 -2.956 1.00 98.38 93 LYS A CA 1
ATOM 794 C C . LYS A 1 93 ? -3.167 5.936 -1.754 1.00 98.38 93 LYS A C 1
ATOM 796 O O . LYS A 1 93 ? -3.942 5.953 -0.806 1.00 98.38 93 LYS A O 1
ATOM 801 N N . ILE A 1 94 ? -2.085 5.159 -1.770 1.00 98.38 94 ILE A N 1
ATOM 802 C CA . ILE A 1 94 ? -1.720 4.278 -0.651 1.00 98.38 94 ILE A CA 1
ATOM 803 C C . ILE A 1 94 ? -1.421 5.094 0.609 1.00 98.38 94 ILE A C 1
ATOM 805 O O . ILE A 1 94 ? -1.850 4.710 1.693 1.00 98.38 94 ILE A O 1
ATOM 809 N N . LEU A 1 95 ? -0.728 6.229 0.480 1.00 98.06 95 LEU A N 1
ATOM 810 C CA . LEU A 1 95 ? -0.454 7.110 1.618 1.00 98.06 95 LEU A CA 1
ATOM 811 C C . LEU A 1 95 ? -1.742 7.698 2.205 1.00 98.06 95 LEU A C 1
ATOM 813 O O . LEU A 1 95 ? -1.891 7.748 3.423 1.00 98.06 95 LEU A O 1
ATOM 817 N N . GLU A 1 96 ? -2.681 8.109 1.353 1.00 98.12 96 GLU A N 1
ATOM 818 C CA . GLU A 1 96 ? -4.001 8.581 1.784 1.00 98.12 96 GLU A CA 1
ATOM 819 C C . GLU A 1 96 ? -4.771 7.476 2.531 1.00 98.12 96 GLU A C 1
ATOM 821 O O . GLU A 1 96 ? -5.276 7.712 3.628 1.00 98.12 96 GLU A O 1
ATOM 826 N N . GLN A 1 97 ? -4.781 6.249 1.998 1.00 98.06 97 GLN A N 1
ATOM 827 C CA . GLN A 1 97 ? -5.392 5.088 2.657 1.00 98.06 97 GLN A CA 1
ATOM 828 C C . GLN A 1 97 ? -4.747 4.772 4.007 1.00 98.06 97 GLN A C 1
ATOM 830 O O . GLN A 1 97 ? -5.449 4.463 4.965 1.00 98.06 97 GLN A O 1
ATOM 835 N N . ASP A 1 98 ? -3.420 4.851 4.108 1.00 97.00 98 ASP A N 1
ATOM 836 C CA . ASP A 1 98 ? -2.704 4.565 5.350 1.00 97.00 98 ASP A CA 1
ATOM 837 C C . ASP A 1 98 ? -3.093 5.541 6.466 1.00 97.00 98 ASP A C 1
ATOM 839 O O . ASP A 1 98 ? -3.279 5.121 7.610 1.00 97.00 98 ASP A O 1
ATOM 843 N N . LEU A 1 99 ? -3.299 6.822 6.140 1.00 97.38 99 LEU A N 1
ATOM 844 C CA . LEU A 1 99 ? -3.826 7.801 7.093 1.00 97.38 99 LEU A CA 1
ATOM 845 C C . LEU A 1 99 ? -5.246 7.440 7.549 1.00 97.38 99 LEU A C 1
ATOM 847 O O . LEU A 1 99 ? -5.537 7.492 8.746 1.00 97.38 99 LEU A O 1
ATOM 851 N N . SER A 1 100 ? -6.117 7.030 6.624 1.00 97.12 100 SER A N 1
ATOM 852 C CA . SER A 1 100 ? -7.477 6.588 6.957 1.00 97.12 100 SER A CA 1
ATOM 853 C C . SER A 1 100 ? -7.482 5.338 7.840 1.00 97.12 100 SER A C 1
ATOM 855 O O . SER A 1 100 ? -8.188 5.302 8.845 1.00 97.12 100 SER A O 1
ATOM 857 N N . ILE A 1 101 ? -6.661 4.336 7.518 1.00 96.19 101 ILE A N 1
ATOM 858 C CA . ILE A 1 101 ? -6.527 3.101 8.302 1.00 96.19 101 ILE A CA 1
ATOM 859 C C . ILE A 1 101 ? -6.058 3.410 9.725 1.00 96.19 101 ILE A C 1
ATOM 861 O O . ILE A 1 101 ? -6.630 2.888 10.681 1.00 96.19 101 ILE A O 1
ATOM 865 N N . LEU A 1 102 ? -5.048 4.272 9.881 1.00 95.75 102 LEU A N 1
ATOM 866 C CA . LEU A 1 102 ? -4.571 4.696 11.200 1.00 95.75 102 LEU A CA 1
ATOM 867 C C . LEU A 1 102 ? -5.683 5.371 12.008 1.00 95.75 102 LEU A C 1
ATOM 869 O O . LEU A 1 102 ? -5.885 5.021 13.169 1.00 95.75 102 LEU A O 1
ATOM 873 N N . SER A 1 103 ? -6.443 6.273 11.380 1.00 96.56 103 SER A N 1
ATOM 874 C CA . SER A 1 103 ? -7.571 6.947 12.027 1.00 96.56 103 SER A CA 1
ATOM 875 C C . SER A 1 103 ? -8.641 5.959 12.502 1.00 96.56 103 SER A C 1
ATOM 877 O O . SER A 1 103 ? -9.082 6.049 13.646 1.00 96.56 103 SER A O 1
ATOM 879 N N . LEU A 1 104 ? -9.025 4.991 11.661 1.00 95.25 104 LEU A N 1
ATOM 880 C CA . LEU A 1 104 ? -10.018 3.965 12.007 1.00 95.25 104 LEU A CA 1
ATOM 881 C C . LEU A 1 104 ? -9.547 3.088 13.176 1.00 95.25 104 LEU A C 1
ATOM 883 O O . LEU A 1 104 ? -10.317 2.769 14.082 1.00 95.25 104 LEU A O 1
ATOM 887 N N . ILE A 1 105 ? -8.265 2.717 13.185 1.00 93.31 105 ILE A N 1
ATOM 888 C CA . ILE A 1 105 ? -7.671 1.938 14.275 1.00 93.31 105 ILE A CA 1
ATOM 889 C C . ILE A 1 105 ? -7.670 2.741 15.584 1.00 93.31 105 ILE A C 1
ATOM 891 O O . ILE A 1 105 ? -7.977 2.190 16.643 1.00 93.31 105 ILE A O 1
ATOM 895 N N . ASP A 1 106 ? -7.325 4.026 15.547 1.00 94.75 106 ASP A N 1
ATOM 896 C CA . ASP A 1 106 ? -7.272 4.858 16.751 1.00 94.75 106 ASP A CA 1
ATOM 897 C C . ASP A 1 106 ? -8.662 5.189 17.309 1.00 94.75 106 ASP A C 1
ATOM 899 O O . ASP A 1 106 ? -8.849 5.217 18.533 1.00 94.75 106 ASP A O 1
ATOM 903 N N . GLU A 1 107 ? -9.661 5.353 16.442 1.00 94.56 107 GLU A N 1
ATOM 904 C CA . GLU A 1 107 ? -11.062 5.458 16.848 1.00 94.56 107 GLU A CA 1
ATOM 905 C C . GLU A 1 107 ? -11.528 4.178 17.555 1.00 94.56 107 GLU A C 1
ATOM 907 O O . GLU A 1 107 ? -12.055 4.242 18.670 1.00 94.56 107 GLU A O 1
ATOM 912 N N . ALA A 1 108 ? -11.232 3.010 16.977 1.00 91.69 108 ALA A N 1
ATOM 913 C CA . ALA A 1 108 ? -11.567 1.719 17.569 1.00 91.69 108 ALA A CA 1
ATOM 914 C C . ALA A 1 108 ? -10.908 1.516 18.943 1.00 91.69 108 ALA A C 1
ATOM 916 O O . ALA A 1 108 ? -11.572 1.127 19.906 1.00 91.69 108 ALA A O 1
ATOM 917 N N . LYS A 1 109 ? -9.615 1.847 19.081 1.00 93.12 109 LYS A N 1
ATOM 918 C CA . LYS A 1 109 ? -8.926 1.817 20.385 1.00 93.12 109 LYS A CA 1
ATOM 919 C C . LYS A 1 109 ? -9.617 2.721 21.401 1.00 93.12 109 LYS A C 1
ATOM 921 O O . LYS A 1 109 ? -9.823 2.319 22.545 1.00 93.12 109 LYS A O 1
ATOM 926 N N . SER A 1 110 ? -9.968 3.939 20.993 1.00 94.31 110 SER A N 1
ATOM 927 C CA . SER A 1 110 ? -10.619 4.918 21.865 1.00 94.31 110 SER A CA 1
ATOM 928 C C . SER A 1 110 ? -11.984 4.426 22.343 1.00 94.31 110 SER A C 1
ATOM 930 O O . SER A 1 110 ? -12.327 4.609 23.512 1.00 94.31 110 SER A O 1
ATOM 932 N N . GLN A 1 111 ? -12.738 3.764 21.466 1.00 91.88 111 GLN A N 1
ATOM 933 C CA . GLN A 1 111 ? -14.024 3.161 21.795 1.00 91.88 111 GLN A CA 1
ATOM 934 C C . GLN A 1 111 ? -13.873 2.008 22.799 1.00 91.88 111 GLN A C 1
ATOM 936 O O . GLN A 1 111 ? -14.517 2.023 23.848 1.00 91.88 111 GLN A O 1
ATOM 941 N N . ILE A 1 112 ? -12.939 1.083 22.558 1.00 90.25 112 ILE A N 1
ATOM 942 C CA . ILE A 1 112 ? -12.647 -0.034 23.473 1.00 90.25 112 ILE A CA 1
ATOM 943 C C . ILE A 1 112 ? -12.240 0.477 24.864 1.00 90.25 112 ILE A C 1
ATOM 945 O O . ILE A 1 112 ? -12.674 -0.058 25.885 1.00 90.25 112 ILE A O 1
ATOM 949 N N . ILE A 1 113 ? -11.423 1.533 24.939 1.00 92.56 113 ILE A N 1
ATOM 950 C CA . ILE A 1 113 ? -11.003 2.121 26.220 1.00 92.56 113 ILE A CA 1
ATOM 951 C C . ILE A 1 113 ? -12.208 2.652 27.008 1.00 92.56 113 ILE A C 1
ATOM 953 O O . ILE A 1 113 ? -12.279 2.421 28.218 1.00 92.56 113 ILE A O 1
ATOM 957 N N . LYS A 1 114 ? -13.151 3.335 26.346 1.00 94.06 114 LYS A N 1
ATOM 958 C CA . LYS A 1 114 ? -14.382 3.824 26.988 1.00 94.06 114 LYS A CA 1
ATOM 959 C C . LYS A 1 114 ? -15.223 2.664 27.517 1.00 94.06 114 LYS A C 1
ATOM 961 O O . LYS A 1 114 ? -15.579 2.659 28.691 1.00 94.06 114 LYS A O 1
ATOM 966 N N . GLU A 1 115 ? -15.436 1.633 26.703 1.00 92.56 115 GLU A N 1
ATOM 967 C CA . GLU A 1 115 ? -16.202 0.446 27.100 1.00 92.56 115 GLU A CA 1
ATOM 968 C C . GLU A 1 115 ? -15.578 -0.272 28.307 1.00 92.56 115 GLU A C 1
ATOM 970 O O . GLU A 1 115 ? -16.272 -0.638 29.260 1.00 92.56 115 GLU A O 1
ATOM 975 N N . LEU A 1 116 ? -14.249 -0.414 28.335 1.00 92.75 116 LEU A N 1
ATOM 976 C CA . LEU A 1 116 ? -13.537 -0.992 29.478 1.00 92.75 116 LEU A CA 1
ATOM 977 C C . LEU A 1 116 ? -13.689 -0.149 30.754 1.00 92.75 116 LEU A C 1
ATOM 979 O O . LEU A 1 116 ? -13.810 -0.706 31.853 1.00 92.75 116 LEU A O 1
ATOM 983 N N . GLN A 1 117 ? -13.684 1.182 30.635 1.00 92.25 117 GLN A N 1
ATOM 984 C CA . GLN A 1 117 ? -13.934 2.080 31.764 1.00 92.25 117 GLN A CA 1
ATOM 985 C C . GLN A 1 117 ? -15.366 1.919 32.288 1.00 92.25 117 GLN A C 1
ATOM 987 O O . GLN A 1 117 ? -15.550 1.744 33.497 1.00 92.25 117 GLN A O 1
ATOM 992 N N . ASP A 1 118 ? -16.360 1.875 31.406 1.00 92.50 118 ASP A N 1
ATOM 993 C CA . ASP A 1 118 ? -17.772 1.719 31.773 1.00 92.50 118 ASP A CA 1
ATOM 994 C C . ASP A 1 118 ? -18.055 0.375 32.454 1.00 92.50 118 ASP A C 1
ATOM 996 O O . ASP A 1 118 ? -18.752 0.315 33.477 1.00 92.50 118 ASP A O 1
ATOM 1000 N N . ILE A 1 119 ? -17.441 -0.711 31.973 1.00 91.00 119 ILE A N 1
ATOM 1001 C CA . ILE A 1 119 ? -17.513 -2.030 32.618 1.00 91.00 119 ILE A CA 1
ATOM 1002 C C . ILE A 1 119 ? -16.912 -1.968 34.028 1.00 91.00 119 ILE A C 1
ATOM 1004 O O . ILE A 1 119 ? -17.490 -2.496 34.985 1.00 91.00 119 ILE A O 1
ATOM 1008 N N . LYS A 1 120 ? -15.766 -1.296 34.196 1.00 89.12 120 LYS A N 1
ATOM 1009 C CA . LYS A 1 120 ? -15.120 -1.123 35.506 1.00 89.12 120 LYS A CA 1
ATOM 1010 C C . LYS A 1 120 ? -15.995 -0.311 36.466 1.00 89.12 120 LYS A C 1
ATOM 1012 O O . LYS A 1 120 ? -16.103 -0.680 37.641 1.00 89.12 120 LYS A O 1
ATOM 1017 N N . HIS A 1 121 ? -16.637 0.753 35.986 1.00 87.38 121 HIS A N 1
ATOM 1018 C CA . HIS A 1 121 ? -17.562 1.567 36.777 1.00 87.38 121 HIS A CA 1
ATOM 1019 C C . HIS A 1 121 ? -18.808 0.776 37.185 1.00 87.38 121 HIS A C 1
ATOM 1021 O O . HIS A 1 121 ? -19.146 0.744 38.371 1.00 87.38 121 HIS A O 1
ATOM 1027 N N . THR A 1 122 ? -19.420 0.051 36.248 1.00 87.38 122 THR A N 1
ATOM 1028 C CA . THR A 1 122 ? -20.567 -0.833 36.505 1.00 87.38 122 THR A CA 1
ATOM 1029 C C . THR A 1 122 ? -20.232 -1.908 37.536 1.00 87.38 122 THR A C 1
ATOM 1031 O O . THR A 1 122 ? -20.973 -2.108 38.499 1.00 87.38 122 THR A O 1
ATOM 1034 N N . LYS A 1 123 ? -19.071 -2.563 37.409 1.00 83.81 123 LYS A N 1
ATOM 1035 C CA . LYS A 1 123 ? -18.613 -3.571 38.376 1.00 83.81 123 LYS A CA 1
ATOM 1036 C C . LYS A 1 123 ? -18.434 -2.979 39.778 1.00 83.81 123 LYS A C 1
ATOM 1038 O O . LYS A 1 123 ? -18.793 -3.628 40.760 1.00 83.81 123 LYS A O 1
ATOM 1043 N N . LYS A 1 124 ? -17.912 -1.750 39.886 1.00 81.38 124 LYS A N 1
ATOM 1044 C CA . LYS A 1 124 ? -17.768 -1.037 41.166 1.00 81.38 124 LYS A CA 1
ATOM 1045 C C . LYS A 1 124 ? -19.128 -0.688 41.778 1.00 81.38 124 LYS A C 1
ATOM 1047 O O . LYS A 1 124 ? -19.308 -0.886 42.976 1.00 81.38 124 LYS A O 1
ATOM 1052 N N . ALA A 1 125 ? -20.079 -0.220 40.971 1.00 78.44 125 ALA A N 1
ATOM 1053 C CA . ALA A 1 125 ? -21.438 0.063 41.425 1.00 78.44 125 ALA A CA 1
ATOM 1054 C C . ALA A 1 125 ? -22.128 -1.209 41.948 1.00 78.44 125 ALA A C 1
ATOM 1056 O O . ALA A 1 125 ? -22.631 -1.219 43.068 1.00 78.44 125 ALA A O 1
ATOM 1057 N N . LEU A 1 126 ? -22.059 -2.313 41.196 1.00 78.81 126 LEU A N 1
ATOM 1058 C CA . LEU A 1 126 ? -22.621 -3.611 41.592 1.00 78.81 126 LEU A CA 1
ATOM 1059 C C . LEU A 1 126 ? -21.972 -4.194 42.857 1.00 78.81 126 LEU A C 1
ATOM 1061 O O . LEU A 1 126 ? -22.658 -4.835 43.651 1.00 78.81 126 LEU A O 1
ATOM 1065 N N . ALA A 1 127 ? -20.672 -3.971 43.074 1.00 76.62 127 ALA A N 1
ATOM 1066 C CA . ALA A 1 127 ? -20.001 -4.372 44.312 1.00 76.62 127 ALA A CA 1
ATOM 1067 C C . ALA A 1 127 ? -20.556 -3.629 45.542 1.00 76.62 127 ALA A C 1
ATOM 1069 O O . ALA A 1 127 ? -20.678 -4.234 46.603 1.00 76.62 127 ALA A O 1
ATOM 1070 N N . GLY A 1 128 ? -20.954 -2.360 45.393 1.00 71.50 128 GLY A N 1
ATOM 1071 C CA . GLY A 1 128 ? -21.606 -1.585 46.455 1.00 71.50 128 GLY A CA 1
ATOM 1072 C C . GLY A 1 128 ? -22.982 -2.131 46.857 1.00 71.50 128 GLY A C 1
ATOM 1073 O O . GLY A 1 128 ? -23.322 -2.110 48.034 1.00 71.50 128 GLY A O 1
ATOM 1074 N N . TYR A 1 129 ? -23.737 -2.699 45.911 1.00 65.50 129 TYR A N 1
ATOM 1075 C CA . TYR A 1 129 ? -25.049 -3.308 46.178 1.00 65.50 129 TYR A CA 1
ATOM 1076 C C . TYR A 1 129 ? -24.981 -4.708 46.813 1.00 65.50 129 TYR A C 1
ATOM 1078 O O . TYR A 1 129 ? -25.990 -5.195 47.314 1.00 65.50 129 TYR A O 1
ATOM 1086 N N . LYS A 1 130 ? -23.816 -5.375 46.808 1.00 59.94 130 LYS A N 1
ATOM 1087 C CA . LYS A 1 130 ? -23.631 -6.701 47.432 1.00 59.94 130 LYS A CA 1
ATOM 1088 C C . LYS A 1 130 ? -23.252 -6.651 48.918 1.00 59.94 130 LYS A C 1
ATOM 1090 O O . LYS A 1 130 ? -23.099 -7.714 49.512 1.00 59.94 130 LYS A O 1
ATOM 1095 N N . SER A 1 131 ? -23.109 -5.468 49.520 1.00 54.03 131 SER A N 1
ATOM 1096 C CA . SER A 1 131 ? -22.934 -5.343 50.971 1.00 54.03 131 SER A CA 1
ATOM 1097 C C . SER A 1 131 ? -24.316 -5.402 51.638 1.00 54.03 131 SER A C 1
ATOM 1099 O O . SER A 1 131 ? -25.102 -4.474 51.439 1.00 54.03 131 SER A O 1
ATOM 1101 N N . PRO A 1 132 ? -24.663 -6.469 52.384 1.00 53.28 132 PRO A N 1
ATOM 1102 C CA . PRO A 1 132 ? -25.936 -6.529 53.084 1.00 53.28 132 PRO A CA 1
ATOM 1103 C C . PRO A 1 132 ? -25.940 -5.450 54.163 1.00 53.28 132 PRO A C 1
ATOM 1105 O O . PRO A 1 132 ? -24.978 -5.326 54.920 1.00 53.28 132 PRO A O 1
ATOM 1108 N N . ALA A 1 133 ? -27.026 -4.686 54.235 1.00 54.94 133 ALA A N 1
ATOM 1109 C CA . ALA A 1 133 ? -27.384 -3.990 55.456 1.00 54.94 133 ALA A CA 1
ATOM 1110 C C . ALA A 1 133 ? -27.610 -5.057 56.542 1.00 54.94 133 ALA A C 1
ATOM 1112 O O . ALA A 1 133 ? -28.576 -5.818 56.464 1.00 54.94 133 ALA A O 1
ATOM 1113 N N . ALA A 1 134 ? -26.683 -5.143 57.490 1.00 43.66 134 ALA A N 1
ATOM 1114 C CA . ALA A 1 134 ? -26.802 -5.876 58.743 1.00 43.66 134 ALA A CA 1
ATOM 1115 C C . ALA A 1 134 ? -26.158 -5.030 59.843 1.00 43.66 134 ALA A C 1
ATOM 1117 O O . ALA A 1 134 ? -25.042 -4.517 59.595 1.00 43.66 134 ALA A O 1
#

pLDDT: mean 91.32, std 10.3, range [43.66, 98.56]

Solvent-accessible surface area (backbone atoms only — not comparable to full-atom values): 7321 Å² total; per-residue (Å²): 132,59,69,39,57,52,36,44,49,49,41,38,53,53,42,49,52,50,42,52,52,48,54,55,49,44,60,33,49,78,70,70,52,63,90,54,53,68,60,52,51,52,53,50,53,52,50,50,52,51,46,53,50,38,51,52,52,33,53,52,38,47,53,55,43,48,76,74,64,66,69,79,53,73,68,56,50,50,54,48,50,53,39,50,52,51,39,53,54,44,52,54,52,42,54,55,49,50,55,52,46,52,50,52,52,50,51,51,52,53,52,53,53,50,53,55,50,50,52,53,50,51,53,52,54,55,55,63,71,70,58,77,93,125

Nearest PDB structures (foldseek):
  6r2g-assembly1_A  TM=4.993E-01  e=9.032E-01  Human immunodeficiency virus 1
  5c1f-assembly1_B  TM=3.786E-01  e=4.253E+00  Schizosaccharomyces pombe 972h-

Foldseek 3Di:
DQQLLVLLVVLLVLLVVLLVLLVVVLVCLVVVNCPCVVVSVVVNVVSVVVSVVSVVSSVVSVVVCCVPPNDDDPVRVVSNVVSVVSVVVSVVSSVVSVVSSVVSVVVSVVVVVVVVVVVVVVVVVVVVVPDDDD

Secondary structure (DSSP, 8-state):
--HHHHHHHHHHHHHHHHHHHHHHHHHHHHTT--TTHHHHHHHHHHHHHHHHHHHHHHHHHHHHHHHHT-S--HHHHHHHHHHHHHHHHHHHHHHHHHHHHHHHHHHHHHHHHHHHHHHHHHHHHHHHHTS---

Radius of gyration: 24.99 Å; Cα contacts (8 Å, |Δi|>4): 68; chains: 1; bounding box: 54×20×87 Å

Mean predicted aligned error: 6.37 Å

Sequence (134 aa):
MIRLIQFLNEKNHFLEKFYSLNEYQMSRLESGLFDDIEKFYNQREDLLKIIKYVDAEIHQSHMVHKDITGAFDENQKMQIREALRCKEMYVQKILEQDLSILSLIDEAKSQIIKELQDIKHTKKALAGYKSPAA